Protein AF-A0A238VMJ1-F1 (afdb_monomer_lite)

pLDDT: mean 79.14, std 15.57, range [40.06, 94.38]

Radius of gyration: 21.14 Å; chains: 1; bounding box: 47×24×77 Å

Foldseek 3Di:
DDDPPDPPPPPPPQDQQADDVHQDPVLLVLLVVLQVQLVVLLVVLVVLVVPDDDDLSPVLSVLSNQLSVLSNQLSSCSNRVPPVSNVVSVVSNVVSVVSNVVSVVVVVVD

Sequence (110 aa):
MHDLTDVSGDPKASIPGQWPGGEPDDVRDMARRRGDLAQRADDLAARLEAELYDGIEVDLGLAVREAAEANRAFAAACRNGDEEEFDRALRETSRTIARCVDLVEALDSK

Secondary structure (DSSP, 8-state):
-------------PPTTS-TTS--HHHHHHHHHHHHHHHHHHHHHHHHHHH--STHHHHHHHHHHHHHHHHHHHHHHHHHT-HHHHHHHHHHHHHHHHHHHHHHHHHHT-

Organism: NCBI:txid134959

Structure (mmCIF, N/CA/C/O backbone):
data_AF-A0A238VMJ1-F1
#
_entry.id   AF-A0A238VMJ1-F1
#
loop_
_atom_site.group_PDB
_atom_site.id
_atom_site.type_symbol
_atom_site.label_atom_id
_atom_site.label_alt_id
_atom_site.label_comp_id
_atom_site.label_asym_id
_atom_site.label_entity_id
_atom_site.label_seq_id
_atom_site.pdbx_PDB_ins_code
_atom_site.Cartn_x
_atom_site.Cartn_y
_atom_site.Cartn_z
_atom_site.occupancy
_atom_site.B_iso_or_equiv
_atom_site.auth_seq_id
_atom_site.auth_comp_id
_atom_site.auth_asym_id
_atom_site.auth_atom_id
_atom_site.pdbx_PDB_model_num
ATOM 1 N N . MET A 1 1 ? 27.845 -15.389 -56.478 1.00 40.06 1 MET A N 1
ATOM 2 C CA . MET A 1 1 ? 28.576 -15.282 -55.202 1.00 40.06 1 MET A CA 1
ATOM 3 C C . MET A 1 1 ? 28.100 -13.984 -54.573 1.00 40.06 1 MET A C 1
ATOM 5 O O . MET A 1 1 ? 28.612 -12.934 -54.923 1.00 40.06 1 MET A O 1
ATOM 9 N N . HIS A 1 2 ? 26.984 -14.037 -53.838 1.00 41.41 2 HIS A N 1
ATOM 10 C CA . HIS A 1 2 ? 26.431 -12.854 -53.176 1.00 41.41 2 HIS A CA 1
ATOM 11 C C . HIS A 1 2 ? 27.119 -12.705 -51.828 1.00 41.41 2 HIS A C 1
ATOM 13 O O . HIS A 1 2 ? 27.052 -13.609 -50.998 1.00 41.41 2 HIS A O 1
ATOM 19 N N . ASP A 1 3 ? 27.808 -11.583 -51.686 1.00 41.59 3 ASP A N 1
ATOM 20 C CA . ASP A 1 3 ? 28.428 -11.125 -50.458 1.00 41.59 3 ASP A CA 1
ATOM 21 C C . ASP A 1 3 ? 27.321 -10.506 -49.592 1.00 41.59 3 ASP A C 1
ATOM 23 O O . ASP A 1 3 ? 26.733 -9.484 -49.947 1.00 41.59 3 ASP A O 1
ATOM 27 N N . LEU A 1 4 ? 26.948 -11.207 -48.522 1.00 46.69 4 LEU A N 1
ATOM 28 C CA . LEU A 1 4 ? 26.021 -10.740 -47.491 1.00 46.69 4 LEU A CA 1
ATOM 29 C C . LEU A 1 4 ? 26.867 -10.141 -46.370 1.00 46.69 4 LEU A C 1
ATOM 31 O O . LEU A 1 4 ? 27.038 -10.742 -45.310 1.00 46.69 4 LEU A O 1
ATOM 35 N N . THR A 1 5 ? 27.442 -8.970 -46.623 1.00 47.03 5 THR A N 1
ATOM 36 C CA . THR A 1 5 ? 28.054 -8.180 -45.561 1.00 47.03 5 THR A CA 1
ATOM 37 C C . THR A 1 5 ? 26.962 -7.622 -44.660 1.00 47.03 5 THR A C 1
ATOM 39 O O . THR A 1 5 ? 26.196 -6.746 -45.054 1.00 47.03 5 THR A O 1
ATOM 42 N N . ASP A 1 6 ? 26.969 -8.153 -43.444 1.00 46.03 6 ASP A N 1
ATOM 43 C CA . ASP A 1 6 ? 26.810 -7.400 -42.208 1.00 46.03 6 ASP A CA 1
ATOM 44 C C . ASP A 1 6 ? 25.421 -6.802 -41.930 1.00 46.03 6 ASP A C 1
ATOM 46 O O . ASP A 1 6 ? 25.143 -5.621 -42.127 1.00 46.03 6 ASP A O 1
ATOM 50 N N . VAL A 1 7 ? 24.551 -7.654 -41.383 1.00 44.19 7 VAL A N 1
ATOM 51 C CA . VAL A 1 7 ? 23.469 -7.223 -40.490 1.00 44.19 7 VAL A CA 1
ATOM 52 C C . VAL A 1 7 ? 23.858 -7.623 -39.064 1.00 44.19 7 VAL A C 1
ATOM 54 O O . VAL A 1 7 ? 23.125 -8.344 -38.392 1.00 44.19 7 VAL A O 1
ATOM 57 N N . SER A 1 8 ? 25.035 -7.204 -38.588 1.00 41.88 8 SER A N 1
ATOM 58 C CA . SER A 1 8 ? 25.323 -7.203 -37.153 1.00 41.88 8 SER A CA 1
ATOM 59 C C . SER A 1 8 ? 24.645 -5.987 -36.529 1.00 41.88 8 SER A C 1
ATOM 61 O O . SER A 1 8 ? 25.266 -4.983 -36.187 1.00 41.88 8 SER A O 1
ATOM 63 N N . GLY A 1 9 ? 23.318 -6.057 -36.422 1.00 41.56 9 GLY A N 1
ATOM 64 C CA . GLY A 1 9 ? 22.598 -5.221 -35.478 1.00 41.56 9 GLY A CA 1
ATOM 65 C C . GLY A 1 9 ? 22.997 -5.684 -34.088 1.00 41.56 9 GLY A C 1
ATOM 66 O O . GLY A 1 9 ? 22.417 -6.645 -33.592 1.00 41.56 9 GLY A O 1
ATOM 67 N N . ASP A 1 10 ? 24.004 -5.040 -33.496 1.00 42.88 10 ASP A N 1
ATOM 68 C CA . ASP A 1 10 ? 24.330 -5.214 -32.084 1.00 42.88 10 ASP A CA 1
ATOM 69 C C . ASP A 1 10 ? 23.031 -5.048 -31.282 1.00 42.88 10 ASP A C 1
ATOM 71 O O . ASP A 1 10 ? 22.462 -3.945 -31.267 1.00 42.88 10 ASP A O 1
ATOM 75 N N . PRO A 1 11 ? 22.520 -6.093 -30.604 1.00 47.84 11 PRO A N 1
ATOM 76 C CA . PRO A 1 11 ? 21.535 -5.860 -29.575 1.00 47.84 11 PRO A CA 1
ATOM 77 C C . PRO A 1 11 ? 22.298 -5.099 -28.498 1.00 47.84 11 PRO A C 1
ATOM 79 O O . PRO A 1 11 ? 23.131 -5.682 -27.804 1.00 47.84 11 PRO A O 1
ATOM 82 N N . LYS A 1 12 ? 22.080 -3.777 -28.411 1.00 54.66 12 LYS A N 1
ATOM 83 C CA . LYS A 1 12 ? 22.533 -2.969 -27.274 1.00 54.66 12 LYS A CA 1
ATOM 84 C C . LYS A 1 12 ? 22.263 -3.799 -26.032 1.00 54.66 12 LYS A C 1
ATOM 86 O O . LYS A 1 12 ? 21.100 -4.067 -25.739 1.00 54.66 12 LYS A O 1
ATOM 91 N N . ALA A 1 13 ? 23.331 -4.251 -25.379 1.00 47.50 13 ALA A N 1
ATOM 92 C CA . ALA A 1 13 ? 23.232 -5.035 -24.168 1.00 47.50 13 ALA A CA 1
ATOM 93 C C . ALA A 1 13 ? 22.312 -4.265 -23.222 1.00 47.50 13 ALA A C 1
ATOM 95 O O . ALA A 1 13 ? 22.638 -3.141 -22.831 1.00 47.50 13 ALA A O 1
ATOM 96 N N . SER A 1 14 ? 21.128 -4.817 -22.951 1.00 51.97 14 SER A N 1
ATOM 97 C CA . SER A 1 14 ? 20.214 -4.243 -21.975 1.00 51.97 14 SER A CA 1
ATOM 98 C C . SER A 1 14 ? 21.001 -4.112 -20.681 1.00 51.97 14 SER A C 1
ATOM 100 O O . SER A 1 14 ? 21.510 -5.105 -20.158 1.00 51.97 14 SER A O 1
ATOM 102 N N . ILE A 1 15 ? 21.181 -2.879 -20.213 1.00 56.62 15 ILE A N 1
ATOM 103 C CA . ILE A 1 15 ? 21.799 -2.641 -18.915 1.00 56.62 15 ILE A CA 1
ATOM 104 C C . ILE A 1 15 ? 20.861 -3.294 -17.892 1.00 56.62 15 ILE A C 1
ATOM 106 O O . ILE A 1 15 ? 19.666 -2.988 -17.920 1.00 56.62 15 ILE A O 1
ATOM 110 N N . PRO A 1 16 ? 21.349 -4.203 -17.027 1.00 53.16 16 PRO A N 1
ATOM 111 C CA . PRO A 1 16 ? 20.524 -4.772 -15.971 1.00 53.16 16 PRO A CA 1
ATOM 112 C C . PRO A 1 16 ? 19.908 -3.634 -15.157 1.00 53.16 16 PRO A C 1
ATOM 114 O O . PRO A 1 16 ? 20.635 -2.767 -14.669 1.00 53.16 16 PRO A O 1
ATOM 117 N N . GLY A 1 17 ? 18.582 -3.599 -15.059 1.00 57.06 17 GLY A N 1
ATOM 118 C CA . GLY A 1 17 ? 17.887 -2.511 -14.377 1.00 57.06 17 GLY A CA 1
ATOM 119 C C . GLY A 1 17 ? 17.564 -1.281 -15.245 1.00 57.06 17 GLY A C 1
ATOM 120 O O . GLY A 1 17 ? 17.370 -0.194 -14.698 1.00 57.06 17 GLY A O 1
ATOM 121 N N . GLN A 1 18 ? 17.517 -1.399 -16.580 1.00 62.56 18 GLN A N 1
ATOM 122 C CA . GLN A 1 18 ? 17.049 -0.314 -17.446 1.00 62.56 18 GLN A CA 1
ATOM 123 C C . GLN A 1 18 ? 16.163 -0.814 -18.594 1.00 62.56 18 GLN A C 1
ATOM 125 O O . GLN A 1 18 ? 16.536 -1.715 -19.345 1.00 62.56 18 GLN A O 1
ATOM 130 N N . TRP A 1 19 ? 15.005 -0.169 -18.770 1.00 65.38 19 TRP A N 1
ATOM 131 C CA . TRP A 1 19 ? 14.077 -0.463 -19.861 1.00 65.38 19 TRP A CA 1
ATOM 132 C C . TRP A 1 19 ? 14.752 -0.310 -21.237 1.00 65.38 19 TRP A C 1
ATOM 134 O O . TRP A 1 19 ? 15.319 0.756 -21.525 1.00 65.38 19 TRP A O 1
ATOM 144 N N . PRO A 1 20 ? 14.676 -1.323 -22.121 1.00 59.62 20 PRO A N 1
ATOM 145 C CA . PRO A 1 20 ? 15.207 -1.213 -23.473 1.00 59.62 20 PRO A CA 1
ATOM 146 C C . PRO A 1 20 ? 14.428 -0.138 -24.246 1.00 59.62 20 PRO A C 1
ATOM 148 O O . PRO A 1 20 ? 13.260 -0.314 -24.573 1.00 59.62 20 PRO A O 1
ATOM 151 N N . GLY A 1 21 ? 15.080 0.997 -24.526 1.00 66.81 21 GLY A N 1
ATOM 152 C CA . GLY A 1 21 ? 14.469 2.145 -25.215 1.00 66.81 21 GLY A CA 1
ATOM 153 C C . GLY A 1 21 ? 13.993 3.291 -24.310 1.00 66.81 21 GLY A C 1
ATOM 154 O O . GLY A 1 21 ? 13.475 4.275 -24.831 1.00 66.81 21 GLY A O 1
ATOM 155 N N . GLY A 1 22 ? 14.230 3.213 -22.996 1.00 67.31 22 GLY A N 1
ATOM 156 C CA . GLY A 1 22 ? 1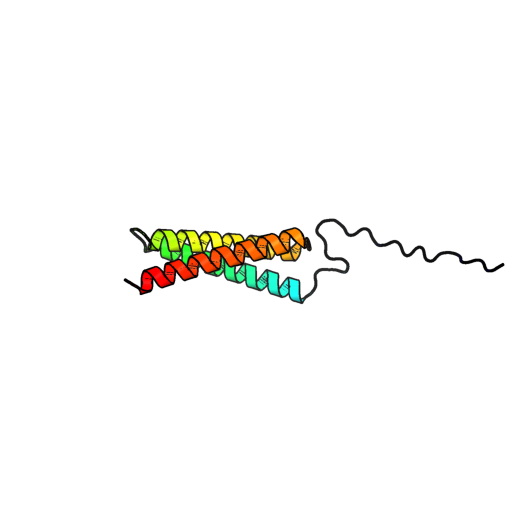3.750 4.188 -22.010 1.00 67.31 22 GLY A CA 1
ATOM 157 C C . GLY A 1 22 ? 12.468 3.727 -21.311 1.00 67.31 22 GLY A C 1
ATOM 158 O O . GLY A 1 22 ? 11.757 2.862 -21.809 1.00 67.31 22 GLY A O 1
ATOM 159 N N . GLU A 1 23 ? 12.199 4.273 -20.122 1.00 71.75 23 GLU A N 1
ATOM 160 C CA . GLU A 1 23 ? 11.023 3.908 -19.318 1.00 71.75 23 GLU A CA 1
ATOM 161 C C . GLU A 1 23 ? 9.721 4.234 -20.076 1.00 71.75 23 GLU A C 1
ATOM 163 O O . GLU A 1 23 ? 9.526 5.407 -20.427 1.00 71.75 23 GLU A O 1
ATOM 168 N N . PRO A 1 24 ? 8.831 3.248 -20.312 1.00 80.19 24 PRO A N 1
ATOM 169 C CA . PRO A 1 24 ? 7.533 3.491 -20.931 1.00 80.19 24 PRO A CA 1
ATOM 170 C C . PRO A 1 24 ? 6.710 4.499 -20.120 1.00 80.19 24 PRO A C 1
ATOM 172 O O . PRO A 1 24 ? 6.686 4.439 -18.889 1.00 80.19 24 PRO A O 1
ATOM 175 N N . ASP A 1 25 ? 5.994 5.404 -20.788 1.00 79.88 25 ASP A N 1
ATOM 176 C CA . ASP A 1 25 ? 5.221 6.448 -20.097 1.00 79.88 25 ASP A CA 1
ATOM 177 C C . ASP A 1 25 ? 4.152 5.866 -19.151 1.00 79.88 25 ASP A C 1
ATOM 179 O O . ASP A 1 25 ? 3.956 6.393 -18.054 1.00 79.88 25 ASP A O 1
ATOM 183 N N . ASP A 1 26 ? 3.541 4.733 -19.512 1.00 82.19 26 ASP A N 1
ATOM 184 C CA . ASP A 1 26 ? 2.580 4.018 -18.661 1.00 82.19 26 ASP A CA 1
ATOM 185 C C . ASP A 1 26 ? 3.228 3.475 -17.378 1.00 82.19 26 ASP A C 1
ATOM 187 O O . ASP A 1 26 ? 2.634 3.527 -16.299 1.00 82.19 26 ASP A O 1
ATOM 191 N N . VAL A 1 27 ? 4.472 2.993 -17.469 1.00 80.31 27 VAL A N 1
ATOM 192 C CA . VAL A 1 27 ? 5.242 2.505 -16.315 1.00 80.31 27 VAL A CA 1
ATOM 193 C C . VAL A 1 27 ? 5.604 3.669 -15.395 1.00 80.31 27 VAL A C 1
ATOM 195 O O . VAL A 1 27 ? 5.471 3.553 -14.175 1.00 80.31 27 VAL A O 1
ATOM 198 N N . ARG A 1 28 ? 5.973 4.820 -15.968 1.00 80.94 28 ARG A N 1
ATOM 199 C CA . ARG A 1 28 ? 6.276 6.034 -15.202 1.00 80.94 28 ARG A CA 1
ATOM 200 C C . ARG A 1 28 ? 5.052 6.567 -14.458 1.00 80.94 28 ARG A C 1
ATOM 202 O O . ARG A 1 28 ? 5.157 6.948 -13.289 1.00 80.94 28 ARG A O 1
ATOM 209 N N . ASP A 1 29 ? 3.893 6.605 -15.117 1.00 87.31 29 ASP A N 1
ATOM 210 C CA . ASP A 1 29 ? 2.633 7.004 -14.479 1.00 87.31 29 ASP A CA 1
ATOM 211 C C . ASP A 1 29 ? 2.246 6.020 -13.366 1.00 87.31 29 ASP A C 1
ATOM 213 O O . ASP A 1 29 ? 1.891 6.428 -12.257 1.00 87.31 29 ASP A O 1
ATOM 217 N N . MET A 1 30 ? 2.407 4.718 -13.610 1.00 85.50 30 MET A N 1
ATOM 218 C CA . MET A 1 30 ? 2.144 3.689 -12.609 1.00 85.50 30 MET A CA 1
ATOM 219 C C . MET A 1 30 ? 3.054 3.827 -11.382 1.00 85.50 30 MET A C 1
ATOM 221 O O . MET A 1 30 ? 2.561 3.805 -10.250 1.00 85.50 30 MET A O 1
ATOM 225 N N . ALA A 1 31 ? 4.358 4.033 -11.590 1.00 86.62 31 ALA A N 1
ATOM 226 C CA . ALA A 1 31 ? 5.326 4.258 -10.521 1.00 86.62 31 ALA A CA 1
ATOM 227 C C . ALA A 1 31 ? 4.947 5.476 -9.667 1.00 86.62 31 ALA A C 1
ATOM 229 O O . ALA A 1 31 ? 4.977 5.407 -8.437 1.00 86.62 31 ALA A O 1
ATOM 230 N N . ARG A 1 32 ? 4.533 6.577 -10.310 1.00 88.12 32 ARG A N 1
ATOM 231 C CA . ARG A 1 32 ? 4.096 7.795 -9.617 1.00 88.12 32 ARG A CA 1
ATOM 232 C C . ARG A 1 32 ? 2.871 7.536 -8.748 1.00 88.12 32 ARG A C 1
ATOM 234 O O . ARG A 1 32 ? 2.919 7.795 -7.551 1.00 88.12 32 ARG A O 1
ATOM 241 N N . ARG A 1 33 ? 1.808 6.959 -9.316 1.00 88.94 33 ARG A N 1
ATOM 242 C CA . ARG A 1 33 ? 0.563 6.669 -8.579 1.00 88.94 33 ARG A CA 1
ATOM 243 C C . ARG A 1 33 ? 0.797 5.754 -7.382 1.00 88.94 33 ARG A C 1
ATOM 245 O O . ARG A 1 33 ? 0.147 5.902 -6.352 1.00 88.94 33 ARG A O 1
ATOM 252 N N . ARG A 1 34 ? 1.718 4.798 -7.516 1.00 88.31 34 ARG A N 1
ATOM 253 C CA . ARG A 1 34 ? 2.097 3.874 -6.441 1.00 88.31 34 ARG A CA 1
ATOM 254 C C . ARG A 1 34 ? 2.900 4.575 -5.350 1.00 88.31 34 ARG A C 1
ATOM 256 O O . ARG A 1 34 ? 2.637 4.334 -4.177 1.00 88.31 34 ARG A O 1
ATOM 263 N N . GLY A 1 35 ? 3.786 5.498 -5.720 1.00 87.50 35 GLY A N 1
ATOM 264 C CA . GLY A 1 35 ? 4.437 6.404 -4.771 1.00 87.50 35 GLY A CA 1
ATOM 265 C C . GLY A 1 35 ? 3.432 7.266 -4.000 1.00 87.50 35 GLY A C 1
ATOM 266 O O . GLY A 1 35 ? 3.479 7.308 -2.773 1.00 87.50 35 GLY A O 1
ATOM 267 N N . ASP A 1 36 ? 2.472 7.876 -4.697 1.00 91.31 36 ASP A N 1
ATOM 268 C CA . ASP A 1 36 ? 1.424 8.692 -4.071 1.00 91.31 36 ASP A CA 1
ATOM 269 C C . ASP A 1 36 ? 0.543 7.857 -3.127 1.00 91.31 36 ASP A C 1
ATOM 271 O O . ASP A 1 36 ? 0.168 8.305 -2.042 1.00 91.31 36 ASP A O 1
ATOM 275 N N . LEU A 1 37 ? 0.220 6.619 -3.518 1.00 89.19 37 LEU A N 1
ATOM 276 C CA . LEU A 1 37 ? -0.542 5.697 -2.680 1.00 89.19 37 LEU A CA 1
ATOM 277 C C . LEU A 1 37 ? 0.235 5.295 -1.424 1.00 89.19 37 LEU A C 1
ATOM 279 O O . LEU A 1 37 ? -0.354 5.253 -0.348 1.00 89.19 37 LEU A O 1
ATOM 283 N N . ALA A 1 38 ? 1.539 5.041 -1.549 1.00 90.69 38 ALA A N 1
ATOM 284 C CA . ALA A 1 38 ? 2.386 4.744 -0.403 1.00 90.69 38 ALA A CA 1
ATOM 285 C C . ALA A 1 38 ? 2.402 5.896 0.607 1.00 90.69 38 ALA A C 1
ATOM 287 O O . ALA A 1 38 ? 2.203 5.655 1.791 1.00 90.69 38 ALA A O 1
ATOM 288 N N . GLN A 1 39 ? 2.544 7.141 0.139 1.00 91.31 39 GLN A N 1
ATOM 289 C CA . GLN A 1 39 ? 2.519 8.309 1.023 1.00 91.31 39 GLN A CA 1
ATOM 290 C C . GLN A 1 39 ? 1.185 8.425 1.769 1.00 91.31 39 GLN A C 1
ATOM 292 O O . GLN A 1 39 ? 1.153 8.648 2.974 1.00 91.31 39 GLN A O 1
ATOM 297 N N . ARG A 1 40 ? 0.065 8.225 1.067 1.00 91.62 40 ARG A N 1
ATOM 298 C CA . ARG A 1 40 ? -1.265 8.265 1.691 1.00 91.62 40 ARG A CA 1
ATOM 299 C C . ARG A 1 40 ? -1.470 7.134 2.699 1.00 91.62 40 ARG A C 1
ATOM 301 O O . ARG A 1 40 ? -2.168 7.335 3.689 1.00 91.62 40 ARG A O 1
ATOM 308 N N . ALA A 1 41 ? -0.903 5.959 2.435 1.00 89.31 41 ALA A N 1
ATOM 309 C CA . ALA A 1 41 ? -0.927 4.839 3.366 1.00 89.31 41 ALA A CA 1
ATOM 310 C C . ALA A 1 41 ? -0.072 5.133 4.610 1.00 89.31 41 ALA A C 1
ATOM 312 O O . ALA A 1 41 ? -0.537 4.878 5.713 1.00 89.31 41 ALA A O 1
ATOM 313 N N . ASP A 1 42 ? 1.101 5.756 4.468 1.00 89.69 42 ASP A N 1
ATOM 314 C CA . ASP A 1 42 ? 1.909 6.209 5.612 1.00 89.69 42 ASP A CA 1
ATOM 315 C C . ASP A 1 42 ? 1.158 7.219 6.483 1.00 89.69 42 ASP A C 1
ATOM 317 O O . ASP A 1 42 ? 1.103 7.071 7.704 1.00 89.69 42 ASP A O 1
ATOM 321 N N . ASP A 1 43 ? 0.530 8.216 5.858 1.00 90.56 43 ASP A N 1
ATOM 322 C CA . ASP A 1 43 ? -0.254 9.221 6.574 1.00 90.56 43 ASP A CA 1
ATOM 323 C C . ASP A 1 43 ? -1.429 8.572 7.327 1.00 90.56 43 ASP A C 1
ATOM 325 O O . ASP A 1 43 ? -1.747 8.958 8.452 1.00 90.56 43 ASP A O 1
ATOM 329 N N . LEU A 1 44 ? -2.077 7.570 6.722 1.00 88.62 44 LEU A N 1
ATOM 330 C CA . LEU A 1 44 ? -3.150 6.811 7.363 1.00 88.62 44 LEU A CA 1
ATOM 331 C C . LEU A 1 44 ? -2.624 5.968 8.527 1.00 88.62 44 LEU A C 1
ATOM 333 O O . LEU A 1 44 ? -3.204 6.009 9.608 1.00 88.62 44 LEU A O 1
ATOM 337 N N . ALA A 1 45 ? -1.527 5.241 8.330 1.00 87.12 45 ALA A N 1
ATOM 338 C CA . ALA A 1 45 ? -0.903 4.445 9.375 1.00 87.12 45 ALA A CA 1
ATOM 339 C C . ALA A 1 45 ? -0.493 5.301 10.574 1.00 87.12 45 ALA A C 1
ATOM 341 O O . ALA A 1 45 ? -0.769 4.917 11.700 1.00 87.12 45 ALA A O 1
ATOM 342 N N . ALA A 1 46 ? 0.092 6.480 10.350 1.00 86.88 46 ALA A N 1
ATOM 343 C CA . ALA A 1 46 ? 0.467 7.389 11.430 1.00 86.88 46 ALA A CA 1
ATOM 344 C C . ALA A 1 46 ? -0.752 7.884 12.229 1.00 86.88 46 ALA A C 1
ATOM 346 O O . ALA A 1 46 ? -0.678 8.048 13.445 1.00 86.88 46 ALA A O 1
ATOM 347 N N . ARG A 1 47 ? -1.887 8.114 11.556 1.00 86.69 47 ARG A N 1
ATOM 348 C CA . ARG A 1 47 ? -3.145 8.491 12.221 1.00 86.69 47 ARG A CA 1
ATOM 349 C C . ARG A 1 47 ? -3.721 7.338 13.028 1.00 86.69 47 ARG A C 1
ATOM 351 O O . ARG A 1 47 ? -4.118 7.551 14.165 1.00 86.69 47 ARG A O 1
ATOM 358 N N . LEU A 1 48 ? -3.699 6.131 12.468 1.00 84.44 48 LEU A N 1
ATOM 359 C CA . LEU A 1 48 ? -4.058 4.911 13.181 1.00 84.44 48 LEU A CA 1
ATOM 360 C C . LEU A 1 48 ? -3.140 4.741 14.410 1.00 84.44 48 LEU A C 1
ATOM 362 O O . LEU A 1 48 ? -3.609 4.715 15.534 1.00 84.44 48 LEU A O 1
ATOM 366 N N . GLU A 1 49 ? -1.820 4.778 14.273 1.00 82.19 49 GLU A N 1
ATOM 367 C CA . GLU A 1 49 ? -0.902 4.678 15.421 1.00 82.19 49 GLU A CA 1
ATOM 368 C C . GLU A 1 49 ? -1.147 5.738 16.516 1.00 82.19 49 GLU A C 1
ATOM 370 O O . GLU A 1 49 ? -0.913 5.467 17.692 1.00 82.19 49 GLU A O 1
ATOM 375 N N . ALA A 1 50 ? -1.630 6.931 16.155 1.00 82.38 50 ALA A N 1
ATOM 376 C CA . ALA A 1 50 ? -1.952 7.990 17.111 1.00 82.38 50 ALA A CA 1
ATOM 377 C C . ALA A 1 50 ? -3.301 7.800 17.832 1.00 82.38 50 ALA A C 1
ATOM 379 O O . ALA A 1 50 ? -3.476 8.323 18.934 1.00 82.38 50 ALA A O 1
ATOM 380 N N . GLU A 1 51 ? -4.255 7.107 17.209 1.00 77.38 51 GLU A N 1
ATOM 381 C CA . GLU A 1 51 ? -5.636 6.964 17.693 1.00 77.38 51 GLU A CA 1
ATOM 382 C C . GLU A 1 51 ? -5.904 5.608 18.363 1.00 77.38 51 GLU A C 1
ATOM 384 O O . GLU A 1 51 ? -6.871 5.473 19.113 1.00 77.38 51 GLU A O 1
ATOM 389 N N . LEU A 1 52 ? -5.056 4.610 18.115 1.00 73.56 52 LEU A N 1
ATOM 390 C CA . LEU A 1 52 ? -5.325 3.225 18.477 1.00 73.56 52 LEU A CA 1
ATOM 391 C C . LEU A 1 52 ? -4.659 2.800 19.784 1.00 73.56 52 LEU A C 1
ATOM 393 O O . LEU A 1 52 ? -3.488 3.083 20.037 1.00 73.56 52 LEU A O 1
ATOM 397 N N . TYR A 1 53 ? -5.410 2.056 20.597 1.00 63.91 53 TYR A N 1
ATOM 398 C CA . TYR A 1 53 ? -4.986 1.658 21.942 1.00 63.91 53 TYR A CA 1
ATOM 399 C C . TYR A 1 53 ? -5.001 0.133 22.183 1.00 63.91 53 TYR A C 1
ATOM 401 O O . TYR A 1 53 ? -4.466 -0.300 23.205 1.00 63.91 53 TYR A O 1
ATOM 409 N N . ASP A 1 54 ? -5.564 -0.688 21.280 1.00 68.25 54 ASP A N 1
ATOM 410 C CA . ASP A 1 54 ? -5.747 -2.140 21.480 1.00 68.25 54 ASP A CA 1
ATOM 411 C C . ASP A 1 54 ? -6.050 -2.900 20.162 1.00 68.25 54 ASP A C 1
ATOM 413 O O . ASP A 1 54 ? -6.799 -2.431 19.306 1.00 68.25 54 ASP A O 1
ATOM 417 N N . GLY A 1 55 ? -5.505 -4.114 20.022 1.00 76.00 55 GLY A N 1
ATOM 418 C CA . GLY A 1 55 ? -6.152 -5.178 19.244 1.00 76.00 55 GLY A CA 1
ATOM 419 C C . GLY A 1 55 ? -6.102 -5.041 17.722 1.00 76.00 55 GLY A C 1
ATOM 420 O O . GLY A 1 55 ? -5.073 -4.713 17.138 1.00 76.00 55 GLY A O 1
ATOM 421 N N . ILE A 1 56 ? -7.228 -5.355 17.070 1.00 79.00 56 ILE A N 1
ATOM 422 C CA . ILE A 1 56 ? -7.329 -5.477 15.602 1.00 79.00 56 ILE A CA 1
ATOM 423 C C . ILE A 1 56 ? -7.036 -4.161 14.869 1.00 79.00 56 ILE A C 1
ATOM 425 O O . ILE A 1 56 ? -6.656 -4.160 13.701 1.00 79.00 56 ILE A O 1
ATOM 429 N N . GLU A 1 57 ? -7.199 -3.029 15.548 1.00 80.69 57 GLU A N 1
ATOM 430 C CA . GLU A 1 57 ? -6.893 -1.738 14.961 1.00 80.69 57 GLU A CA 1
ATOM 431 C C . GLU A 1 57 ? -5.373 -1.563 14.823 1.00 80.69 57 GLU A C 1
ATOM 433 O O . GLU A 1 57 ? -4.898 -1.073 13.797 1.00 80.69 57 GLU A O 1
ATOM 438 N N . VAL A 1 58 ? -4.588 -2.017 15.812 1.00 84.88 58 VAL A N 1
ATOM 439 C CA . VAL A 1 58 ? -3.115 -2.031 15.733 1.00 84.88 58 VAL A CA 1
ATOM 440 C C . VAL A 1 58 ? -2.664 -2.913 14.569 1.00 84.88 58 VAL A C 1
ATOM 442 O O . VAL A 1 58 ? -1.786 -2.517 13.800 1.00 84.88 58 VAL A O 1
ATOM 445 N N . ASP A 1 59 ? -3.310 -4.068 14.386 1.00 87.88 59 ASP A N 1
ATOM 446 C CA . ASP A 1 59 ? -3.056 -4.948 13.241 1.00 87.88 59 ASP A CA 1
ATOM 447 C C . ASP A 1 59 ? -3.374 -4.260 11.905 1.00 87.88 59 ASP A C 1
ATOM 449 O O . ASP A 1 59 ? -2.626 -4.430 10.938 1.00 87.88 59 ASP A O 1
ATOM 453 N N . LEU A 1 60 ? -4.437 -3.448 11.844 1.00 88.38 60 LEU A N 1
ATOM 454 C CA . LEU A 1 60 ? -4.761 -2.638 10.668 1.00 88.38 60 LEU A CA 1
ATOM 455 C C . LEU A 1 60 ? -3.691 -1.570 10.413 1.00 88.38 60 LEU A C 1
ATOM 457 O O . LEU A 1 60 ? -3.235 -1.436 9.280 1.00 88.38 60 LEU A O 1
ATOM 461 N N . GLY A 1 61 ? -3.241 -0.850 11.443 1.00 88.06 61 GLY A N 1
ATOM 462 C CA . GLY A 1 61 ? -2.157 0.130 11.322 1.00 88.06 61 GLY A CA 1
ATOM 463 C C . GLY A 1 61 ? -0.870 -0.488 10.763 1.00 88.06 61 GLY A C 1
ATOM 464 O O . GLY A 1 61 ? -0.277 0.047 9.823 1.00 88.06 61 GLY A O 1
ATOM 465 N N . LEU A 1 62 ? -0.484 -1.664 11.269 1.00 89.88 62 LEU A N 1
ATOM 466 C CA . LEU A 1 62 ? 0.666 -2.421 10.765 1.00 89.88 62 LEU A CA 1
ATOM 467 C C . LEU A 1 62 ? 0.468 -2.876 9.315 1.00 89.88 62 LEU A C 1
ATOM 469 O O . LEU A 1 62 ? 1.357 -2.680 8.487 1.00 89.88 62 LEU A O 1
ATOM 473 N N . ALA A 1 63 ? -0.701 -3.428 8.979 1.00 90.81 63 ALA A N 1
ATOM 474 C CA . ALA A 1 63 ? -1.004 -3.857 7.616 1.00 90.81 63 ALA A CA 1
ATOM 475 C C . ALA A 1 63 ? -0.965 -2.684 6.618 1.00 90.81 63 ALA A C 1
ATOM 477 O O . ALA A 1 63 ? -0.459 -2.833 5.504 1.00 90.81 63 ALA A O 1
ATOM 478 N N . VAL A 1 64 ? -1.428 -1.497 7.024 1.00 91.88 64 VAL A N 1
ATOM 479 C CA . VAL A 1 64 ? -1.367 -0.283 6.199 1.00 91.88 64 VAL A CA 1
ATOM 480 C C . VAL A 1 64 ? 0.084 0.161 5.967 1.00 91.88 64 VAL A C 1
ATOM 482 O O . VAL A 1 64 ? 0.417 0.552 4.845 1.00 91.88 64 VAL A O 1
ATOM 485 N N . ARG A 1 65 ? 0.982 0.039 6.957 1.00 91.12 65 ARG A N 1
ATOM 486 C CA . ARG A 1 65 ? 2.426 0.308 6.763 1.00 91.12 65 ARG A CA 1
ATOM 487 C C . ARG A 1 65 ? 3.079 -0.685 5.817 1.00 91.12 65 ARG A C 1
ATOM 489 O O . ARG A 1 65 ? 3.806 -0.274 4.915 1.00 91.12 65 ARG A O 1
ATOM 496 N N . GLU A 1 66 ? 2.785 -1.971 5.977 1.00 92.50 66 GLU A N 1
ATOM 497 C CA . GLU A 1 66 ? 3.254 -3.006 5.050 1.00 92.50 66 GLU A CA 1
ATOM 498 C C . GLU A 1 66 ? 2.767 -2.717 3.618 1.00 92.50 66 GLU A C 1
ATOM 500 O O . GLU A 1 66 ? 3.522 -2.848 2.652 1.00 92.50 66 GLU A O 1
ATOM 505 N N . ALA A 1 67 ? 1.521 -2.260 3.457 1.00 90.38 67 ALA A N 1
ATOM 506 C CA . ALA A 1 67 ? 0.992 -1.844 2.163 1.00 90.38 67 ALA A CA 1
ATOM 507 C C . ALA A 1 67 ? 1.709 -0.602 1.607 1.00 90.38 67 ALA A C 1
ATOM 509 O O . ALA A 1 67 ? 1.974 -0.543 0.402 1.00 90.38 67 ALA A O 1
ATOM 510 N N . ALA A 1 68 ? 2.056 0.374 2.449 1.00 91.19 68 ALA A N 1
ATOM 511 C CA . ALA A 1 68 ? 2.846 1.533 2.040 1.00 91.19 68 ALA A CA 1
ATOM 512 C C . ALA A 1 68 ? 4.226 1.106 1.518 1.00 91.19 68 ALA A C 1
ATOM 514 O O . ALA A 1 68 ? 4.620 1.477 0.410 1.00 91.19 68 ALA A O 1
ATOM 515 N N . GLU A 1 69 ? 4.933 0.262 2.270 1.00 92.06 69 GLU A N 1
ATOM 516 C CA . GLU A 1 69 ? 6.242 -0.278 1.897 1.00 92.06 69 GLU A CA 1
ATOM 517 C C . GLU A 1 69 ? 6.190 -1.070 0.589 1.00 92.06 69 GLU A C 1
ATOM 519 O O . GLU A 1 69 ? 6.996 -0.816 -0.311 1.00 92.06 69 GLU A O 1
ATOM 524 N N . ALA A 1 70 ? 5.194 -1.945 0.430 1.00 90.06 70 ALA A N 1
ATOM 525 C CA . ALA A 1 70 ? 4.999 -2.715 -0.792 1.00 90.06 70 ALA A CA 1
ATOM 526 C C . ALA A 1 70 ? 4.742 -1.811 -2.012 1.00 90.06 70 ALA A C 1
ATOM 528 O O . ALA A 1 70 ? 5.340 -2.009 -3.070 1.00 90.06 70 ALA A O 1
ATOM 529 N N . ASN A 1 71 ? 3.932 -0.755 -1.861 1.00 89.62 71 ASN A N 1
ATOM 530 C CA . ASN A 1 71 ? 3.710 0.217 -2.934 1.00 89.62 71 ASN A CA 1
ATOM 531 C C . ASN A 1 71 ? 4.985 1.012 -3.282 1.00 89.62 71 ASN A C 1
ATOM 533 O O . ASN A 1 71 ? 5.218 1.283 -4.464 1.00 89.62 71 ASN A O 1
ATOM 537 N N . ARG A 1 72 ? 5.848 1.347 -2.305 1.00 89.25 72 ARG A N 1
ATOM 538 C CA . ARG A 1 72 ? 7.160 1.971 -2.588 1.00 89.25 72 ARG A CA 1
ATOM 539 C C . ARG A 1 72 ? 8.092 1.014 -3.325 1.00 89.25 72 ARG A C 1
ATOM 541 O O . ARG A 1 72 ? 8.734 1.432 -4.289 1.00 89.25 72 ARG A O 1
ATOM 548 N N . ALA A 1 73 ? 8.143 -0.249 -2.904 1.00 88.50 73 ALA A N 1
ATOM 549 C CA . ALA A 1 73 ? 8.933 -1.284 -3.567 1.00 88.50 73 ALA A CA 1
ATOM 550 C C . ALA A 1 73 ? 8.464 -1.490 -5.014 1.00 88.50 73 ALA A C 1
ATOM 552 O O . ALA A 1 73 ? 9.276 -1.501 -5.933 1.00 88.50 73 ALA A O 1
ATOM 553 N N . PHE A 1 74 ? 7.151 -1.526 -5.241 1.00 87.62 74 PHE A N 1
ATOM 554 C CA . PHE A 1 74 ? 6.575 -1.602 -6.580 1.00 87.62 74 PHE A CA 1
ATOM 555 C C . PHE A 1 74 ? 6.932 -0.384 -7.443 1.00 87.62 74 PHE A C 1
ATOM 557 O O . PHE A 1 74 ? 7.341 -0.532 -8.593 1.00 87.62 74 PHE A O 1
ATOM 564 N N . ALA A 1 75 ? 6.839 0.829 -6.893 1.00 87.31 75 ALA A N 1
ATOM 565 C CA . ALA A 1 75 ? 7.238 2.046 -7.599 1.00 87.31 75 ALA A CA 1
ATOM 566 C C . ALA A 1 75 ? 8.747 2.091 -7.916 1.00 87.31 75 ALA A C 1
ATOM 568 O O . ALA A 1 75 ? 9.160 2.733 -8.884 1.00 87.31 75 ALA A O 1
ATOM 569 N N . ALA A 1 76 ? 9.591 1.454 -7.099 1.00 87.00 76 ALA A N 1
ATOM 570 C CA . ALA A 1 76 ? 11.012 1.279 -7.393 1.00 87.00 76 ALA A CA 1
ATOM 571 C C . ALA A 1 76 ? 11.225 0.251 -8.517 1.00 87.00 76 ALA A C 1
ATOM 573 O O . ALA A 1 76 ? 11.906 0.565 -9.490 1.00 87.00 76 ALA A O 1
ATOM 574 N N . ALA A 1 77 ? 10.554 -0.901 -8.446 1.00 86.00 77 ALA A N 1
ATOM 575 C CA . ALA A 1 77 ? 10.619 -1.952 -9.460 1.00 86.00 77 ALA A CA 1
ATOM 576 C C . ALA A 1 77 ? 10.187 -1.455 -10.852 1.00 86.00 77 ALA A C 1
ATOM 578 O O . ALA A 1 77 ? 10.859 -1.719 -11.847 1.00 86.00 77 ALA A O 1
ATOM 579 N N . CYS A 1 78 ? 9.126 -0.637 -10.917 1.00 82.44 78 CYS A N 1
ATOM 580 C CA . CYS A 1 78 ? 8.696 0.024 -12.155 1.00 82.44 78 CYS A CA 1
ATOM 581 C C . CYS A 1 78 ? 9.831 0.825 -12.811 1.00 82.44 78 CYS A C 1
ATOM 583 O O . CYS A 1 78 ? 9.997 0.790 -14.025 1.00 82.44 78 CYS A O 1
ATOM 585 N N . ARG A 1 79 ? 10.640 1.530 -12.015 1.00 79.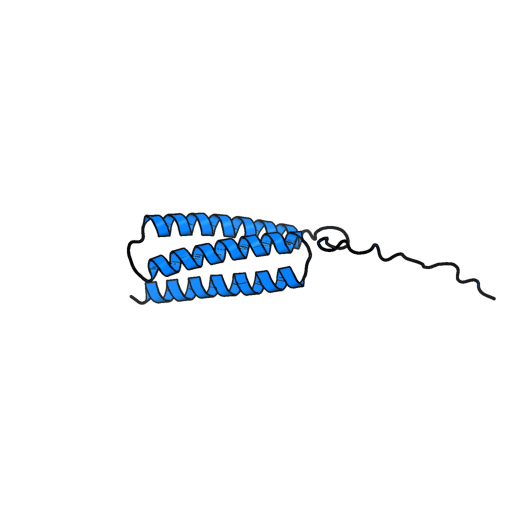56 79 ARG A N 1
ATOM 586 C CA . ARG A 1 79 ? 11.730 2.376 -12.524 1.00 79.56 79 ARG A CA 1
ATOM 587 C C . ARG A 1 79 ? 12.954 1.568 -12.954 1.00 79.56 79 ARG A C 1
ATOM 589 O O . ARG A 1 79 ? 13.659 1.996 -13.863 1.00 79.56 79 ARG A O 1
ATOM 596 N N . ASN A 1 80 ? 13.176 0.413 -12.329 1.00 80.94 80 ASN A N 1
ATOM 597 C CA . ASN A 1 80 ? 14.292 -0.480 -12.631 1.00 80.94 80 ASN A CA 1
ATOM 598 C C . ASN A 1 80 ? 14.044 -1.323 -13.892 1.00 80.94 80 ASN A C 1
ATOM 600 O O . ASN A 1 80 ? 14.987 -1.815 -14.486 1.00 80.94 80 ASN A O 1
ATOM 604 N N . GLY A 1 81 ? 12.801 -1.522 -14.334 1.00 71.81 81 GLY A N 1
ATOM 605 C CA . GLY A 1 81 ? 12.534 -2.350 -15.520 1.00 71.81 81 GLY A CA 1
ATOM 606 C C . GLY A 1 81 ? 12.991 -3.804 -15.394 1.00 71.81 81 GLY A C 1
ATOM 607 O O . GLY A 1 81 ? 13.262 -4.456 -16.400 1.00 71.81 81 GLY A O 1
ATOM 608 N N . ASP A 1 82 ? 13.077 -4.294 -14.158 1.00 80.00 82 ASP A N 1
ATOM 609 C CA . ASP A 1 82 ? 13.249 -5.703 -13.831 1.00 80.00 82 ASP A CA 1
ATOM 610 C C . ASP A 1 82 ? 11.855 -6.331 -13.684 1.00 80.00 82 ASP A C 1
ATOM 612 O O . ASP A 1 82 ? 11.089 -5.990 -12.779 1.00 80.00 82 ASP A O 1
ATOM 616 N N . GLU A 1 83 ? 11.506 -7.210 -14.623 1.00 77.88 83 GLU A N 1
ATOM 617 C CA . GLU A 1 83 ? 10.185 -7.840 -14.705 1.00 77.88 83 GLU A CA 1
ATOM 618 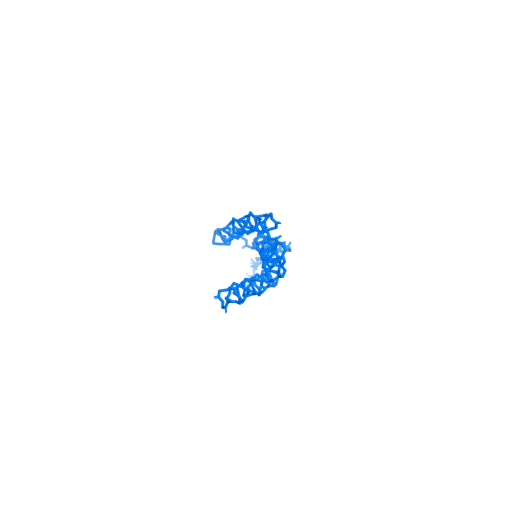C C . GLU A 1 83 ? 9.929 -8.805 -13.533 1.00 77.88 83 GLU A C 1
ATOM 620 O O . GLU A 1 83 ? 8.818 -8.848 -13.002 1.00 77.88 83 GLU A O 1
ATOM 625 N N . GLU A 1 84 ? 10.957 -9.510 -13.047 1.00 83.44 84 GLU A N 1
ATOM 626 C CA . GLU A 1 84 ? 10.827 -10.384 -11.876 1.00 83.44 84 GLU A CA 1
ATOM 627 C C . GLU A 1 84 ? 10.622 -9.562 -10.600 1.00 83.44 84 GLU A C 1
ATOM 629 O O . GLU A 1 84 ? 9.791 -9.905 -9.748 1.00 83.44 84 GLU A O 1
ATOM 634 N N . GLU A 1 85 ? 11.355 -8.453 -10.466 1.00 83.62 85 GLU A N 1
ATOM 635 C CA . GLU A 1 85 ? 11.185 -7.520 -9.357 1.00 83.62 85 GLU A CA 1
ATOM 636 C C . GLU A 1 85 ? 9.789 -6.883 -9.375 1.00 83.62 85 GLU A C 1
ATOM 638 O O . GLU A 1 85 ? 9.133 -6.810 -8.330 1.00 83.62 85 GLU A O 1
ATOM 643 N N . PHE A 1 86 ? 9.311 -6.492 -10.559 1.00 81.88 86 PHE A N 1
ATOM 644 C CA . PHE A 1 86 ? 7.973 -5.945 -10.771 1.00 81.88 86 PHE A CA 1
ATOM 645 C C . PHE A 1 86 ? 6.883 -6.942 -10.360 1.00 81.88 86 PHE A C 1
ATOM 647 O O . PHE A 1 86 ? 6.027 -6.616 -9.533 1.00 81.88 86 PHE A O 1
ATOM 654 N N . ASP A 1 87 ? 6.945 -8.180 -10.854 1.00 85.25 87 ASP A N 1
ATOM 655 C CA . ASP A 1 87 ? 5.965 -9.228 -10.552 1.00 85.25 87 ASP A CA 1
ATOM 656 C C . ASP A 1 87 ? 5.960 -9.631 -9.07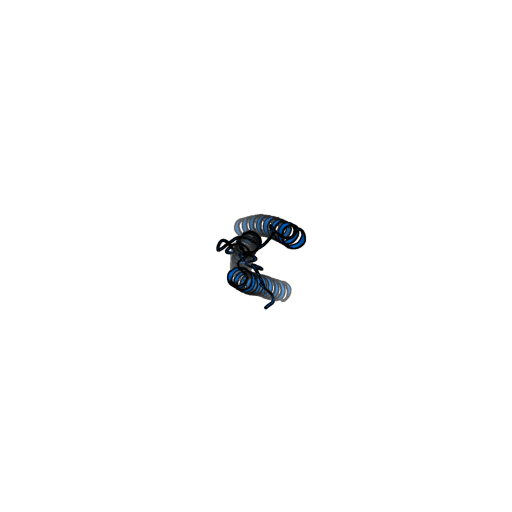7 1.00 85.25 87 ASP A C 1
ATOM 658 O O . ASP A 1 87 ? 4.913 -9.956 -8.496 1.00 85.25 87 ASP A O 1
ATOM 662 N N . ARG A 1 88 ? 7.137 -9.648 -8.447 1.00 88.75 88 ARG A N 1
ATOM 663 C CA . ARG A 1 88 ? 7.271 -9.894 -7.010 1.00 88.75 88 ARG A CA 1
ATOM 664 C C . ARG A 1 88 ? 6.609 -8.772 -6.216 1.00 88.75 88 ARG A C 1
ATOM 666 O O . ARG A 1 88 ? 5.761 -9.057 -5.367 1.00 88.75 88 ARG A O 1
ATOM 673 N N . ALA A 1 89 ? 6.943 -7.521 -6.526 1.00 87.88 89 ALA A N 1
ATOM 674 C CA . ALA A 1 89 ? 6.392 -6.360 -5.840 1.00 87.88 89 ALA A CA 1
ATOM 675 C C . ALA A 1 89 ? 4.873 -6.229 -6.053 1.00 87.88 89 ALA A C 1
ATOM 677 O O . ALA A 1 89 ? 4.151 -5.831 -5.135 1.00 87.88 89 ALA A O 1
ATOM 678 N N . LEU A 1 90 ? 4.357 -6.617 -7.226 1.00 87.38 90 LEU A N 1
ATOM 679 C CA . LEU A 1 90 ? 2.922 -6.617 -7.520 1.00 87.38 90 LEU A CA 1
ATOM 680 C C . LEU A 1 90 ? 2.166 -7.602 -6.628 1.00 87.38 90 LEU A C 1
ATOM 682 O O . LEU A 1 90 ? 1.133 -7.261 -6.041 1.00 87.38 90 LEU A O 1
ATOM 686 N N . ARG A 1 91 ? 2.685 -8.830 -6.517 1.00 90.44 91 ARG A N 1
ATOM 687 C CA . ARG A 1 91 ? 2.108 -9.886 -5.675 1.00 90.44 91 ARG A CA 1
ATOM 688 C C . ARG A 1 91 ? 2.141 -9.511 -4.201 1.00 90.44 91 ARG A C 1
ATOM 690 O O . ARG A 1 91 ? 1.170 -9.757 -3.491 1.00 90.44 91 ARG A O 1
ATOM 697 N N . GLU A 1 92 ? 3.237 -8.916 -3.750 1.00 91.31 92 GLU A N 1
ATOM 698 C CA . GLU A 1 92 ? 3.379 -8.437 -2.377 1.00 91.31 92 GLU A CA 1
ATOM 699 C C . GLU A 1 92 ? 2.395 -7.306 -2.066 1.00 91.31 92 GLU A C 1
ATOM 701 O O . GLU A 1 92 ? 1.633 -7.417 -1.109 1.00 91.31 92 GLU A O 1
ATOM 706 N N . THR A 1 93 ? 2.309 -6.298 -2.938 1.00 89.00 93 THR A N 1
ATOM 707 C CA . THR A 1 93 ? 1.346 -5.191 -2.811 1.00 89.00 93 THR A CA 1
ATOM 708 C C . THR A 1 93 ? -0.099 -5.687 -2.793 1.00 89.00 93 THR A C 1
ATOM 710 O O . THR A 1 93 ? -0.914 -5.227 -2.000 1.00 89.00 93 THR A O 1
ATOM 713 N N . SER A 1 94 ? -0.438 -6.648 -3.652 1.00 90.69 94 SER A N 1
ATOM 714 C CA . SER A 1 94 ? -1.792 -7.212 -3.698 1.00 90.69 94 SER A CA 1
ATOM 715 C C . SER A 1 94 ? -2.138 -7.956 -2.406 1.00 90.69 94 SER A C 1
ATOM 717 O O . SER A 1 94 ? -3.254 -7.841 -1.904 1.00 90.69 94 SER A O 1
ATOM 719 N N . ARG A 1 95 ? -1.171 -8.686 -1.837 1.00 94.38 95 ARG A N 1
ATOM 720 C CA . ARG A 1 95 ? -1.344 -9.431 -0.584 1.00 94.38 95 ARG A CA 1
ATOM 721 C C . ARG A 1 95 ? -1.543 -8.504 0.613 1.00 94.38 95 ARG A C 1
ATOM 723 O O . ARG A 1 95 ? -2.422 -8.761 1.429 1.00 94.38 95 ARG A O 1
ATOM 730 N N . THR A 1 96 ? -0.745 -7.443 0.723 1.00 92.50 96 THR A N 1
ATOM 731 C CA . THR A 1 96 ? -0.847 -6.489 1.838 1.00 92.50 96 THR A CA 1
ATOM 732 C C . THR A 1 96 ? -2.147 -5.692 1.775 1.00 92.50 96 THR A C 1
ATOM 734 O O . THR A 1 96 ? -2.796 -5.508 2.802 1.00 92.50 96 THR A O 1
ATOM 737 N N . ILE A 1 97 ? -2.602 -5.314 0.573 1.00 90.00 97 ILE A N 1
ATOM 738 C CA . ILE A 1 97 ? -3.919 -4.687 0.383 1.00 90.00 97 ILE A CA 1
ATOM 739 C C . ILE A 1 97 ? -5.052 -5.639 0.785 1.00 90.00 97 ILE A C 1
ATOM 741 O O . ILE A 1 97 ? -5.945 -5.218 1.514 1.00 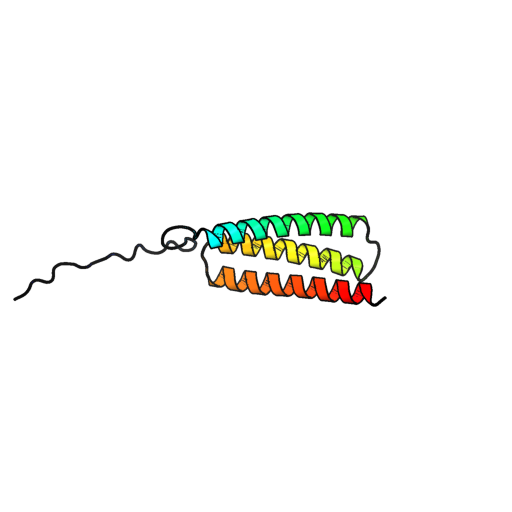90.00 97 ILE A O 1
ATOM 745 N N . ALA A 1 98 ? -5.017 -6.907 0.359 1.00 92.69 98 ALA A N 1
ATOM 746 C CA . ALA A 1 98 ? -6.038 -7.887 0.740 1.00 92.69 98 ALA A CA 1
ATOM 747 C C . ALA A 1 98 ? -6.124 -8.051 2.266 1.00 92.69 98 ALA A C 1
ATOM 749 O O . ALA A 1 98 ? -7.207 -7.973 2.831 1.00 92.69 98 ALA A O 1
ATOM 750 N N . ARG A 1 99 ? -4.973 -8.138 2.945 1.00 93.31 99 ARG A N 1
ATOM 751 C CA . ARG A 1 99 ? -4.915 -8.178 4.413 1.00 93.31 99 ARG A CA 1
ATOM 752 C C . ARG A 1 99 ? -5.538 -6.935 5.061 1.00 93.31 99 ARG A C 1
ATOM 754 O O . ARG A 1 99 ? -6.226 -7.064 6.067 1.00 93.31 99 ARG A O 1
ATOM 761 N N . CYS A 1 100 ? -5.305 -5.741 4.507 1.00 91.50 100 CYS A N 1
ATOM 762 C CA . CYS A 1 100 ? -5.951 -4.520 5.000 1.00 91.50 100 CYS A CA 1
ATOM 763 C C . CYS A 1 100 ? -7.478 -4.601 4.871 1.00 91.50 100 CYS A C 1
ATOM 765 O O . CYS A 1 100 ? -8.181 -4.209 5.797 1.00 91.50 100 CYS A O 1
ATOM 767 N N . VAL A 1 101 ? -7.985 -5.113 3.744 1.00 93.31 101 VAL A N 1
ATOM 768 C CA . VAL A 1 101 ? -9.428 -5.286 3.513 1.00 93.31 101 VAL A CA 1
ATOM 769 C C . VAL A 1 101 ? -10.025 -6.264 4.523 1.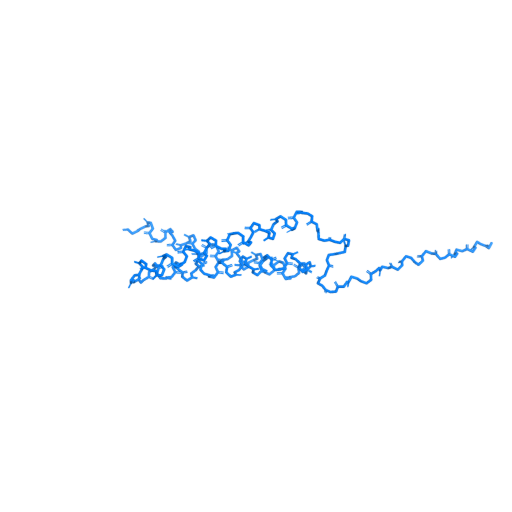00 93.31 101 VAL A C 1
ATOM 771 O O . VAL A 1 101 ? -10.981 -5.897 5.198 1.00 93.31 101 VAL A O 1
ATOM 774 N N . ASP A 1 102 ? -9.411 -7.434 4.713 1.00 93.44 102 ASP A N 1
ATOM 775 C CA . ASP A 1 102 ? -9.880 -8.440 5.677 1.00 93.44 102 ASP A CA 1
ATOM 776 C C . ASP A 1 102 ? -9.980 -7.867 7.107 1.00 93.44 102 ASP A C 1
ATOM 778 O O . ASP A 1 102 ? -10.926 -8.145 7.844 1.00 93.44 102 ASP A O 1
ATOM 782 N N . LEU A 1 103 ? -9.013 -7.033 7.510 1.00 91.00 103 LEU A N 1
ATOM 783 C CA . LEU A 1 103 ? -8.999 -6.390 8.829 1.00 91.00 103 LEU A CA 1
ATOM 784 C C . LEU A 1 103 ? -10.084 -5.317 8.974 1.00 91.00 103 LEU A C 1
ATOM 786 O O . LEU A 1 103 ? -10.694 -5.213 10.038 1.00 91.00 103 LEU A O 1
ATOM 790 N N . VAL A 1 104 ? -10.349 -4.541 7.918 1.00 90.44 104 VAL A N 1
ATOM 791 C CA . VAL A 1 104 ? -11.452 -3.567 7.898 1.00 90.44 104 VAL A CA 1
ATOM 792 C C . VAL A 1 104 ? -12.803 -4.280 7.973 1.00 90.44 104 VAL A C 1
ATOM 794 O O . VAL A 1 104 ? -13.656 -3.871 8.754 1.00 90.44 104 VAL A O 1
ATOM 797 N N . GLU A 1 105 ? -12.991 -5.371 7.230 1.00 93.00 105 GLU A N 1
ATOM 798 C CA . GLU A 1 105 ? -14.222 -6.172 7.284 1.00 93.00 105 GLU A CA 1
ATOM 799 C C . GLU A 1 105 ? -14.445 -6.789 8.674 1.00 93.00 105 GLU A C 1
ATOM 801 O O . GLU A 1 105 ? -15.563 -6.801 9.196 1.00 93.00 105 GLU A O 1
ATOM 806 N N . ALA A 1 106 ? -13.373 -7.254 9.320 1.00 89.75 106 ALA A N 1
ATOM 807 C CA . ALA A 1 106 ? -13.427 -7.775 10.682 1.00 89.75 106 ALA A CA 1
ATOM 808 C C . ALA A 1 106 ? -13.693 -6.690 11.744 1.00 89.75 106 ALA A C 1
ATOM 810 O O . ALA A 1 106 ? -14.224 -7.004 12.811 1.00 89.75 106 ALA A O 1
ATOM 811 N N . LEU A 1 107 ? -13.329 -5.433 11.472 1.00 86.62 107 LEU A N 1
ATOM 812 C CA . LEU A 1 107 ? -13.671 -4.274 12.299 1.00 86.62 107 LEU A CA 1
ATOM 813 C C . LEU A 1 107 ? -15.139 -3.865 12.141 1.00 86.62 107 LEU A C 1
ATOM 815 O O . LEU A 1 107 ? -15.793 -3.616 13.147 1.00 86.62 107 LEU A O 1
ATOM 819 N N . ASP A 1 108 ? -15.656 -3.841 10.910 1.00 88.75 108 ASP A N 1
ATOM 820 C CA . ASP A 1 108 ? -17.052 -3.479 10.605 1.00 88.75 108 ASP A CA 1
ATOM 821 C C . ASP A 1 108 ? -18.061 -4.522 11.120 1.00 88.75 108 ASP A C 1
ATOM 823 O O . ASP A 1 108 ? -19.218 -4.220 11.395 1.00 88.75 108 ASP A O 1
ATOM 827 N N . SER A 1 109 ? -17.613 -5.768 11.295 1.00 86.62 109 SER A N 1
ATOM 828 C CA . SER A 1 109 ? -18.436 -6.871 11.805 1.00 86.62 109 SER A CA 1
ATOM 829 C C . SER A 1 109 ? -18.603 -6.893 13.339 1.00 86.62 109 SER A C 1
ATOM 831 O O . SER A 1 109 ? -19.204 -7.841 13.856 1.00 86.62 109 SER A O 1
ATOM 833 N N . LYS A 1 110 ? -18.051 -5.917 14.074 1.00 69.25 110 LYS A N 1
ATOM 834 C CA . LYS A 1 110 ? -18.134 -5.802 15.545 1.00 69.25 110 LYS A CA 1
ATOM 835 C C . LYS A 1 110 ? -19.191 -4.795 15.984 1.00 69.25 110 LYS A C 1
ATOM 837 O O . LYS A 1 110 ? -19.885 -5.109 16.978 1.00 69.25 110 LYS A O 1
#